Protein AF-A0A1H9LL24-F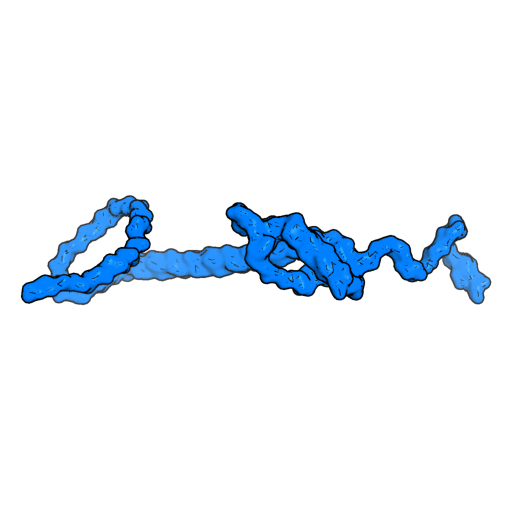1 (afdb_monomer_lite)

pLDDT: mean 78.94, std 18.45, range [37.94, 97.81]

Secondary structure (DSSP, 8-state):
----------------------------SS-----HHHHHHHHHHHHHHHHHHHHHHHHHHHHHHHHHHHHTTTTBS-GGGS---GGGB-TTSSB-HHHHHHHHHHHHHH-GGGBPP-S--S-S----S-----HHHHT--

Structure (mmCIF, N/CA/C/O backbone):
data_AF-A0A1H9LL24-F1
#
_entry.id   AF-A0A1H9LL24-F1
#
loop_
_atom_site.group_PDB
_atom_site.id
_atom_site.type_symbol
_atom_site.label_atom_id
_atom_site.label_alt_id
_atom_site.label_comp_id
_atom_site.label_asym_id
_atom_site.label_entity_id
_atom_site.label_seq_id
_atom_site.pdbx_PDB_ins_code
_atom_site.Cartn_x
_atom_site.Cartn_y
_atom_site.Cartn_z
_atom_site.occupancy
_atom_site.B_iso_or_equiv
_atom_site.auth_seq_id
_atom_site.auth_comp_id
_atom_site.auth_asym_id
_atom_site.auth_atom_id
_atom_site.pdbx_PDB_model_num
ATOM 1 N N . MET A 1 1 ? 7.191 48.227 40.152 1.00 37.94 1 MET A N 1
ATOM 2 C CA . MET A 1 1 ? 6.856 49.007 38.948 1.00 37.94 1 MET A CA 1
ATOM 3 C C . MET A 1 1 ? 7.177 48.110 37.762 1.00 37.94 1 MET A C 1
ATOM 5 O O . MET A 1 1 ? 8.356 47.913 37.524 1.00 37.94 1 MET A O 1
ATOM 9 N N . MET A 1 2 ? 6.120 47.533 37.166 1.00 43.84 2 MET A N 1
ATOM 10 C CA . MET A 1 2 ? 5.989 46.951 35.808 1.00 43.84 2 MET A CA 1
ATOM 11 C C . MET A 1 2 ? 6.900 45.756 35.449 1.00 43.84 2 MET A C 1
ATOM 13 O O . MET A 1 2 ? 8.117 45.883 35.442 1.00 43.84 2 MET A O 1
ATOM 17 N N . ASP A 1 3 ? 6.361 44.529 35.365 1.00 40.50 3 ASP A N 1
ATOM 18 C CA . ASP A 1 3 ? 5.681 43.898 34.198 1.00 40.50 3 ASP A CA 1
ATOM 19 C C . ASP A 1 3 ? 6.660 43.732 33.015 1.00 40.50 3 ASP A C 1
ATOM 21 O O . ASP A 1 3 ? 7.207 44.711 32.523 1.00 40.50 3 ASP A O 1
ATOM 25 N N . THR A 1 4 ? 6.953 42.543 32.475 1.00 49.38 4 THR A N 1
ATOM 26 C CA . THR A 1 4 ? 6.032 41.766 31.626 1.00 49.38 4 THR A CA 1
ATOM 27 C C . THR A 1 4 ? 6.689 40.420 31.267 1.00 49.38 4 THR A C 1
ATOM 29 O O . THR A 1 4 ? 7.817 40.396 30.778 1.00 49.38 4 THR A O 1
ATOM 32 N N . ILE A 1 5 ? 5.985 39.307 31.486 1.00 48.03 5 ILE A N 1
ATOM 33 C CA . ILE A 1 5 ? 6.254 38.011 30.842 1.00 48.03 5 ILE A CA 1
ATOM 34 C C . ILE A 1 5 ? 5.395 37.996 29.574 1.00 48.03 5 ILE A C 1
ATOM 36 O O . ILE A 1 5 ? 4.169 38.020 29.673 1.00 48.03 5 ILE A O 1
ATOM 40 N N . GLU A 1 6 ? 6.020 38.016 28.396 1.00 53.53 6 GLU A N 1
ATOM 41 C CA . GLU A 1 6 ? 5.307 37.917 27.120 1.00 53.53 6 GLU A CA 1
ATOM 42 C C . GLU A 1 6 ? 4.880 36.470 26.849 1.00 53.53 6 GLU A C 1
ATOM 44 O O . GLU A 1 6 ? 5.678 35.539 26.746 1.00 53.53 6 GLU A O 1
ATOM 49 N N . ASN A 1 7 ? 3.563 36.337 26.776 1.00 41.69 7 ASN A N 1
ATOM 50 C CA . ASN A 1 7 ? 2.759 35.173 26.462 1.00 41.69 7 ASN A CA 1
ATOM 51 C C . ASN A 1 7 ? 2.786 34.915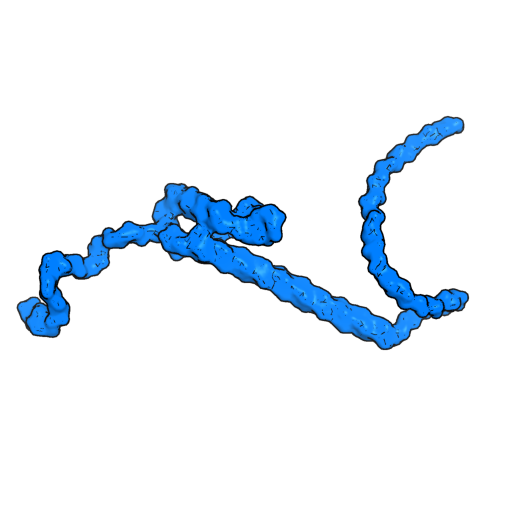 24.945 1.00 41.69 7 ASN A C 1
ATOM 53 O O . ASN A 1 7 ? 2.213 35.696 24.185 1.00 41.69 7 ASN A O 1
ATOM 57 N N . ALA A 1 8 ? 3.422 33.828 24.501 1.00 48.59 8 ALA A N 1
ATOM 58 C CA . ALA A 1 8 ? 3.262 33.323 23.140 1.00 48.59 8 ALA A CA 1
ATOM 59 C C . ALA A 1 8 ? 2.064 32.364 23.103 1.00 48.59 8 ALA A C 1
ATOM 61 O O . ALA A 1 8 ? 2.113 31.245 23.613 1.00 48.59 8 ALA A O 1
ATOM 62 N N . SER A 1 9 ? 0.984 32.868 22.518 1.00 45.09 9 SER A N 1
ATOM 63 C CA . SER A 1 9 ? -0.309 32.240 22.278 1.00 45.09 9 SER A CA 1
ATOM 64 C C . SER A 1 9 ? -0.201 30.834 21.676 1.00 45.09 9 SER A C 1
ATOM 66 O O . SER A 1 9 ? 0.159 30.671 20.513 1.00 45.09 9 SER A O 1
ATOM 68 N N . ASN A 1 10 ? -0.570 29.823 22.462 1.00 45.72 10 ASN A N 1
ATOM 69 C CA . ASN A 1 10 ? -0.939 28.500 21.971 1.00 45.72 10 ASN A CA 1
ATOM 70 C C . ASN A 1 10 ? -2.451 28.512 21.719 1.00 45.72 10 ASN A C 1
ATOM 72 O O . ASN A 1 10 ? -3.230 28.418 22.666 1.00 45.72 10 ASN A O 1
ATOM 76 N N . ASP A 1 11 ? -2.846 28.693 20.463 1.00 49.56 11 ASP A N 1
ATOM 77 C CA . ASP A 1 11 ? -4.239 28.629 20.029 1.00 49.56 11 ASP A CA 1
ATOM 78 C C . ASP A 1 11 ? -4.531 27.257 19.409 1.00 49.56 11 ASP A C 1
ATOM 80 O O . ASP A 1 11 ? -3.977 26.920 18.361 1.00 49.56 11 ASP A O 1
ATOM 84 N N . PRO A 1 12 ? -5.395 26.456 20.047 1.00 44.78 12 PRO A N 1
ATOM 85 C CA . PRO A 1 12 ? -6.221 25.512 19.323 1.00 44.78 12 PRO A CA 1
ATOM 86 C C . PRO A 1 12 ? -7.693 25.761 19.669 1.00 44.78 12 PRO A C 1
ATOM 88 O O . PRO A 1 12 ? -8.311 24.998 20.412 1.00 44.78 12 PRO A O 1
ATOM 91 N N . SER A 1 13 ? -8.260 26.842 19.141 1.00 42.66 13 SER A N 1
ATOM 92 C CA . SER A 1 13 ? -9.698 27.099 19.176 1.00 42.66 13 SER A CA 1
ATOM 93 C C . SER A 1 13 ? -10.325 26.706 17.840 1.00 42.66 13 SER A C 1
ATOM 95 O O . SER A 1 13 ? -10.578 27.552 16.990 1.00 42.66 13 SER A O 1
ATOM 97 N N . ASP A 1 14 ? -10.619 25.418 17.674 1.00 47.41 14 ASP A N 1
ATOM 98 C CA . ASP A 1 14 ? -11.745 25.006 16.832 1.00 47.41 14 ASP A CA 1
ATOM 99 C C . ASP A 1 14 ? -12.582 23.968 17.595 1.00 47.41 14 ASP A C 1
ATOM 101 O O . ASP A 1 14 ? -12.325 22.761 17.516 1.00 47.41 14 ASP A O 1
ATOM 105 N N . PRO A 1 15 ? -13.532 24.403 18.445 1.00 49.91 15 PRO A N 1
ATOM 106 C CA . PRO A 1 15 ? -14.490 23.486 19.019 1.00 49.91 15 PRO A CA 1
ATOM 107 C C . PRO A 1 15 ? -15.548 23.218 17.951 1.00 49.91 15 PRO A C 1
ATOM 109 O O . PRO A 1 15 ? -16.447 24.029 17.735 1.00 49.91 15 PRO A O 1
ATOM 112 N N . ALA A 1 16 ? -15.444 22.057 17.304 1.00 46.59 16 ALA A N 1
ATOM 113 C CA . ALA A 1 16 ? -16.517 21.501 16.495 1.00 46.59 16 ALA A CA 1
ATOM 114 C C . ALA A 1 16 ? -17.858 21.646 17.240 1.00 46.59 16 ALA A C 1
ATOM 116 O O . ALA A 1 16 ? -18.018 21.139 18.355 1.00 46.59 16 ALA A O 1
ATOM 117 N N . GLU A 1 17 ? -18.801 22.367 16.627 1.00 46.59 17 GLU A N 1
ATOM 118 C CA . GLU A 1 17 ? -20.162 22.546 17.123 1.00 46.59 17 GLU A CA 1
ATOM 119 C C . GLU A 1 17 ? -20.815 21.177 17.355 1.00 46.59 17 GLU A C 1
ATOM 121 O O . GLU A 1 17 ? -21.191 20.465 16.423 1.00 46.59 17 GLU A O 1
ATOM 126 N N . ASN A 1 18 ? -20.956 20.800 18.623 1.00 56.75 18 ASN A N 1
ATOM 127 C CA . ASN A 1 18 ? -21.792 19.684 19.039 1.00 56.75 18 ASN A CA 1
ATOM 128 C C . ASN A 1 18 ? -23.204 20.237 19.289 1.00 56.75 18 ASN A C 1
ATOM 130 O O . ASN A 1 18 ? -23.331 21.196 20.060 1.00 56.75 18 ASN A O 1
ATOM 134 N N . PRO A 1 19 ? -24.278 19.685 18.692 1.00 52.28 19 PRO A N 1
ATOM 135 C CA . PRO A 1 19 ? -25.624 20.112 19.034 1.00 52.28 19 PRO A CA 1
ATOM 136 C C . PRO A 1 19 ? -25.884 19.764 20.503 1.00 52.28 19 PRO A C 1
ATOM 138 O O . PRO A 1 19 ? -25.871 18.602 20.904 1.00 52.28 19 PRO A O 1
ATOM 141 N N . SER A 1 20 ? -26.066 20.814 21.301 1.00 45.84 20 SER A N 1
ATOM 142 C CA . SER A 1 20 ? -26.359 20.781 22.731 1.00 45.84 20 SER A CA 1
ATOM 143 C C . SER A 1 20 ? -27.599 19.928 23.025 1.00 45.84 20 SER A C 1
ATOM 145 O O . SER A 1 20 ? -28.735 20.383 22.887 1.00 45.84 20 SER A O 1
ATOM 147 N N . GLU A 1 21 ? -27.387 18.683 23.453 1.00 53.31 21 GLU A N 1
ATOM 148 C CA . GLU A 1 21 ? -28.354 17.959 24.273 1.00 53.31 21 GLU A CA 1
ATOM 149 C C . GLU A 1 21 ? -28.163 18.419 25.722 1.00 53.31 21 GLU A C 1
ATOM 151 O O . GLU A 1 21 ? -27.174 18.111 26.385 1.00 53.31 21 GLU A O 1
ATOM 156 N N . ASN A 1 22 ? -29.116 19.222 26.188 1.00 49.56 22 ASN A N 1
ATOM 157 C CA . ASN A 1 22 ? -29.194 19.741 27.545 1.00 49.56 22 ASN A CA 1
ATOM 158 C C . ASN A 1 22 ? -29.390 18.600 28.563 1.00 49.56 22 ASN A C 1
ATOM 160 O O . ASN A 1 22 ? -30.516 18.154 28.791 1.00 49.56 22 ASN A O 1
ATOM 164 N N . TYR A 1 23 ? -28.306 18.156 29.198 1.00 51.72 23 TYR A N 1
ATOM 165 C CA . TYR A 1 23 ? -28.354 17.361 30.424 1.00 51.72 23 TYR A CA 1
ATOM 166 C C . TYR A 1 23 ? -28.201 18.323 31.605 1.00 51.72 23 TYR A C 1
ATOM 168 O O . TYR A 1 23 ? -27.096 18.748 31.928 1.00 51.72 23 TYR A O 1
ATOM 176 N N . GLY A 1 24 ? -29.320 18.714 32.217 1.00 52.53 24 GLY A N 1
ATOM 177 C CA . GLY A 1 24 ? -29.304 19.526 33.431 1.00 52.53 24 GLY A CA 1
ATOM 178 C C . GLY A 1 24 ? -28.603 18.779 34.565 1.00 52.53 24 GLY A C 1
ATOM 179 O O . GLY A 1 24 ? -29.039 17.692 34.943 1.00 52.53 24 GLY A O 1
ATOM 180 N N . ILE A 1 25 ? -27.527 19.359 35.095 1.00 52.06 25 ILE A N 1
ATOM 181 C CA . ILE A 1 25 ? -26.830 18.878 36.289 1.00 52.06 25 ILE A CA 1
ATOM 182 C C . ILE A 1 25 ? -26.902 20.013 37.315 1.00 52.06 25 ILE A C 1
ATOM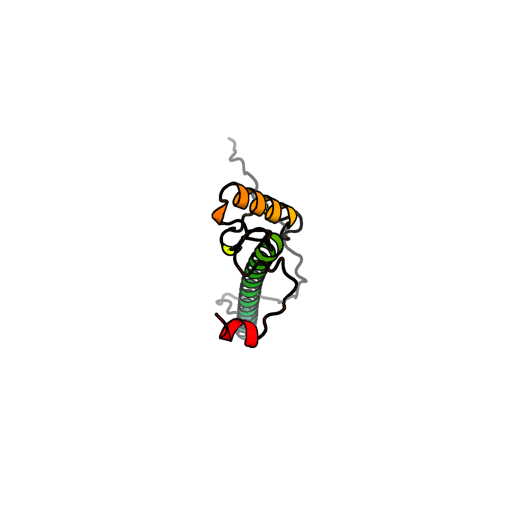 184 O O . ILE A 1 25 ? -26.207 21.020 37.188 1.00 52.06 25 ILE A O 1
ATOM 188 N N . GLU A 1 26 ? -27.809 19.884 38.285 1.00 50.81 26 GLU A N 1
ATOM 189 C CA . GLU A 1 26 ? -27.744 20.646 39.534 1.00 50.81 26 GLU A CA 1
ATOM 190 C C . GLU A 1 26 ? -26.654 20.016 40.408 1.00 50.81 26 GLU A C 1
ATOM 192 O O . GLU A 1 26 ? -26.640 18.805 40.629 1.00 50.81 26 GLU A O 1
ATOM 197 N N . SER A 1 27 ? -25.714 20.849 40.846 1.00 54.56 27 SER A N 1
ATOM 198 C CA . SER A 1 27 ? -24.548 20.476 41.640 1.00 54.56 27 SER A CA 1
ATOM 199 C C . SER A 1 27 ? -24.934 20.207 43.097 1.00 54.56 27 SER A C 1
ATOM 201 O O . SER A 1 27 ? -25.323 21.141 43.801 1.00 54.56 27 SER A O 1
ATOM 203 N N . ASP A 1 28 ? -24.755 18.966 43.547 1.00 47.41 28 ASP A N 1
ATOM 204 C CA . ASP A 1 28 ? -24.792 18.560 44.955 1.00 47.41 28 ASP A CA 1
ATOM 205 C C . ASP A 1 28 ? -23.479 17.825 45.284 1.00 47.41 28 ASP A C 1
ATOM 207 O O . ASP A 1 28 ? -23.052 16.948 44.533 1.00 47.41 28 ASP A O 1
ATOM 211 N N . ASP A 1 29 ? -22.844 18.200 46.400 1.00 55.34 29 ASP A N 1
ATOM 212 C CA . ASP A 1 29 ? -21.523 17.776 46.915 1.00 55.34 29 ASP A CA 1
ATOM 213 C C . ASP A 1 29 ? -21.443 16.272 47.311 1.00 55.34 29 ASP A C 1
ATOM 215 O O . ASP A 1 29 ? -21.086 15.884 48.427 1.00 55.34 29 ASP A O 1
ATOM 219 N N . ALA A 1 30 ? -21.759 15.384 46.371 1.00 57.16 30 ALA A N 1
ATOM 220 C CA . ALA A 1 30 ? -21.487 13.950 46.391 1.00 57.16 30 ALA A CA 1
ATOM 221 C C . ALA A 1 30 ? -20.612 13.610 45.171 1.00 57.16 30 ALA A C 1
ATOM 223 O O . ALA A 1 30 ? -20.694 14.308 44.164 1.00 57.16 30 ALA A O 1
ATOM 224 N N . PRO A 1 31 ? -19.762 12.562 45.201 1.00 60.28 31 PRO A N 1
ATOM 225 C CA . PRO A 1 31 ? -18.994 12.186 44.017 1.00 60.28 31 PRO A CA 1
ATOM 226 C C . PRO A 1 31 ? -19.960 11.909 42.859 1.00 60.28 31 PRO A C 1
ATOM 228 O O . PRO A 1 31 ? -20.670 10.898 42.883 1.00 60.28 31 PRO A O 1
ATOM 231 N N . GLU A 1 32 ? -19.995 12.816 41.876 1.00 66.31 32 GLU A N 1
ATOM 232 C CA . GLU A 1 32 ? -20.859 12.737 40.699 1.00 66.31 32 GLU A CA 1
ATOM 233 C C . GLU A 1 32 ? -20.556 11.435 39.955 1.00 66.31 32 GLU A C 1
ATOM 235 O O . GLU A 1 32 ? -19.593 11.296 39.198 1.00 66.31 32 GLU A O 1
ATOM 240 N N . THR A 1 33 ? -21.349 10.410 40.253 1.00 83.69 33 THR A N 1
ATOM 241 C CA . THR A 1 33 ? -21.175 9.085 39.679 1.00 83.69 33 THR A CA 1
ATOM 242 C C . THR A 1 33 ? -22.036 9.020 38.435 1.00 83.69 33 THR A C 1
ATOM 244 O O . THR A 1 33 ? -23.264 9.026 38.517 1.00 83.69 33 THR A O 1
ATOM 247 N N . PHE A 1 34 ? -21.387 8.951 37.273 1.00 87.56 34 PHE A N 1
ATOM 248 C CA . PHE A 1 34 ? -22.082 8.841 35.996 1.00 87.56 34 PHE A CA 1
ATOM 249 C C . PHE A 1 34 ? -23.055 7.650 35.983 1.00 87.56 34 PHE A C 1
ATOM 251 O O . PHE A 1 34 ? -22.711 6.564 36.471 1.00 87.56 34 PHE A O 1
ATOM 258 N N . PRO A 1 35 ? -24.252 7.801 35.384 1.00 92.19 35 PRO A N 1
ATOM 259 C CA . PRO A 1 35 ? -25.205 6.709 35.295 1.00 92.19 35 PRO A CA 1
ATOM 260 C C . PRO A 1 35 ? -24.605 5.548 34.497 1.00 92.19 35 PRO A C 1
ATOM 262 O O . PRO A 1 35 ? -23.918 5.733 33.489 1.00 92.19 35 PRO A O 1
ATOM 265 N N . ARG A 1 36 ? -24.884 4.318 34.940 1.00 91.50 36 ARG A N 1
ATOM 266 C CA . ARG A 1 36 ? -24.319 3.096 34.347 1.00 91.50 36 ARG A CA 1
ATOM 267 C C . ARG A 1 36 ? -24.560 3.002 32.837 1.00 91.50 36 ARG A C 1
ATOM 269 O O . ARG A 1 36 ? -23.646 2.626 32.108 1.00 91.50 36 ARG A O 1
ATOM 276 N N . SER A 1 37 ? -25.753 3.380 32.384 1.00 91.50 37 SER A N 1
ATOM 277 C CA . SER A 1 37 ? -26.131 3.398 30.966 1.00 91.50 37 SER A CA 1
ATOM 278 C C . SER A 1 37 ? -25.255 4.337 30.132 1.00 91.50 37 SER A C 1
ATOM 280 O O . SER A 1 37 ? -24.871 3.978 29.022 1.00 91.50 37 SER A O 1
ATOM 282 N N . TYR A 1 38 ? -24.883 5.503 30.670 1.00 93.75 38 TYR A N 1
ATOM 283 C CA . TYR A 1 38 ? -24.001 6.456 29.993 1.00 93.75 38 TYR A CA 1
ATOM 284 C C . TYR A 1 38 ? -22.585 5.897 29.836 1.00 93.75 38 TYR A C 1
ATOM 286 O O . TYR A 1 38 ? -22.019 5.918 28.746 1.00 93.75 38 TYR A O 1
ATOM 294 N N . VAL A 1 39 ? -22.028 5.312 30.899 1.00 95.31 39 VAL A N 1
ATOM 295 C CA . VAL A 1 39 ? -20.690 4.706 30.838 1.00 95.31 39 VAL A CA 1
ATOM 296 C C . VAL A 1 39 ? -20.673 3.483 29.914 1.00 95.31 39 VAL A C 1
ATOM 298 O O . VAL A 1 39 ? -19.697 3.259 29.200 1.00 95.31 39 VAL A O 1
ATOM 301 N N . GLU A 1 40 ? -21.735 2.676 29.908 1.00 95.00 40 GLU A N 1
ATOM 302 C CA . GLU A 1 40 ? -21.875 1.554 28.973 1.00 95.00 40 GLU A CA 1
ATOM 303 C C . GLU A 1 40 ? -21.924 2.035 27.518 1.00 95.00 40 GLU A C 1
ATOM 305 O O . GLU A 1 40 ? -21.156 1.514 26.707 1.00 95.00 40 GLU A O 1
ATOM 310 N N . LYS A 1 41 ? -22.712 3.078 27.217 1.00 96.19 41 LYS A N 1
ATOM 311 C CA . LYS A 1 41 ? -22.743 3.731 25.898 1.00 96.19 41 LYS A CA 1
ATOM 312 C C . LYS A 1 41 ? -21.354 4.230 25.482 1.00 96.19 41 LYS A C 1
ATOM 314 O O . LYS A 1 41 ? -20.877 3.913 24.394 1.00 96.19 41 LYS A O 1
ATOM 319 N N . LEU A 1 42 ? -20.649 4.918 26.378 1.00 96.56 42 LEU A N 1
ATOM 320 C CA . LEU A 1 42 ? -19.302 5.417 26.100 1.00 96.56 42 LEU A CA 1
ATOM 321 C C . LEU A 1 42 ? -18.305 4.277 25.835 1.00 96.56 42 LEU A C 1
ATOM 323 O O . LEU A 1 42 ? -17.432 4.386 24.976 1.00 96.56 42 LEU A O 1
ATOM 327 N N . ARG A 1 43 ? -18.430 3.147 26.542 1.00 96.06 43 ARG A N 1
ATOM 328 C CA . ARG A 1 43 ? -17.587 1.965 26.301 1.00 96.06 43 ARG A CA 1
ATOM 329 C C . ARG A 1 43 ? -17.874 1.322 24.951 1.00 96.06 43 ARG A C 1
ATOM 331 O O . ARG A 1 43 ? -16.924 0.890 24.295 1.00 96.06 43 ARG A O 1
ATOM 338 N N . THR A 1 44 ? -19.141 1.231 24.548 1.00 97.25 44 THR A N 1
ATOM 339 C CA . THR A 1 44 ? -19.506 0.699 23.229 1.00 97.25 44 THR A CA 1
ATOM 340 C C . THR A 1 44 ? -18.979 1.596 22.119 1.00 97.25 44 THR A C 1
ATOM 342 O O . THR A 1 44 ? -18.285 1.099 21.235 1.00 97.25 44 THR A O 1
ATOM 345 N N . GLU A 1 45 ? -19.161 2.911 22.236 1.00 96.62 45 GLU A N 1
ATOM 346 C CA . GLU A 1 45 ? -18.654 3.880 21.261 1.00 96.62 45 GLU A CA 1
ATOM 347 C C . GLU A 1 45 ? -17.124 3.849 21.186 1.00 96.62 45 GLU A C 1
ATOM 349 O O . GLU A 1 45 ? -16.553 3.703 20.108 1.00 96.62 45 GLU A O 1
ATOM 354 N N . ALA A 1 46 ? -16.427 3.877 22.327 1.00 96.88 46 ALA A N 1
ATOM 355 C CA . ALA A 1 46 ? -14.968 3.797 22.352 1.00 96.88 46 ALA A CA 1
ATOM 356 C C . ALA A 1 46 ? -14.443 2.489 21.734 1.00 96.88 46 ALA A C 1
ATOM 358 O O . ALA A 1 46 ? -13.403 2.484 21.072 1.00 96.88 46 ALA A O 1
ATOM 359 N N . LYS A 1 47 ? -15.145 1.366 21.934 1.00 97.81 47 LYS A N 1
ATOM 360 C CA . LYS A 1 47 ? -14.797 0.088 21.301 1.00 97.81 47 LYS A CA 1
ATOM 361 C C . LYS A 1 47 ? -14.963 0.166 19.784 1.00 97.81 47 LYS A C 1
ATOM 363 O O . LYS A 1 47 ? -14.059 -0.249 19.062 1.00 97.81 47 LYS A O 1
ATOM 368 N N . GLU A 1 48 ? -16.083 0.695 19.307 1.00 97.38 48 GLU A N 1
ATOM 369 C CA . GLU A 1 48 ? -16.366 0.838 17.878 1.00 97.38 48 GLU A CA 1
ATOM 370 C C . GLU A 1 48 ? -15.362 1.758 17.185 1.00 97.38 48 GLU A C 1
ATOM 372 O O . GLU A 1 48 ? -14.827 1.393 16.138 1.00 97.38 48 GLU A O 1
ATOM 377 N N . GLN A 1 49 ? -15.022 2.892 17.801 1.00 97.00 49 GLN A N 1
ATOM 378 C CA . GLN A 1 49 ? -14.034 3.818 17.248 1.00 97.00 49 GLN A CA 1
ATOM 379 C C . GLN A 1 49 ? -12.645 3.182 17.151 1.00 97.00 49 GLN A C 1
ATOM 381 O O . GLN A 1 49 ? -11.982 3.321 16.125 1.00 97.00 49 GLN A O 1
ATOM 386 N N . ARG A 1 50 ? -12.219 2.401 18.155 1.00 96.44 50 ARG A N 1
ATOM 387 C CA . ARG A 1 50 ? -10.946 1.659 18.086 1.00 96.44 50 ARG A CA 1
ATOM 388 C C . ARG A 1 50 ? -10.936 0.632 16.956 1.00 96.44 50 ARG A C 1
ATOM 390 O O . ARG A 1 50 ? -9.939 0.513 16.250 1.00 96.44 50 ARG A O 1
ATOM 397 N N . VAL A 1 51 ? -12.037 -0.097 16.766 1.00 97.31 51 VAL A N 1
ATOM 398 C CA . VAL A 1 51 ? -12.166 -1.066 15.665 1.00 97.31 51 VAL A CA 1
ATOM 399 C C . VAL A 1 51 ? -12.144 -0.352 14.313 1.00 97.31 51 VAL A C 1
ATOM 401 O O . VAL A 1 51 ? -11.473 -0.813 13.391 1.00 97.31 51 VAL A O 1
ATOM 404 N N . LYS A 1 52 ? -12.838 0.784 14.190 1.00 96.69 52 LYS A N 1
ATOM 405 C CA . LYS A 1 52 ? -12.866 1.587 12.964 1.00 96.69 52 LYS A CA 1
ATOM 406 C C . LYS A 1 52 ? -11.485 2.145 12.622 1.00 96.69 52 LYS A C 1
ATOM 408 O O . LYS A 1 52 ? -11.070 2.006 11.476 1.00 96.69 52 LYS A O 1
ATOM 413 N N . ALA A 1 53 ? -10.774 2.703 13.601 1.00 96.75 53 ALA A N 1
ATOM 414 C CA . ALA A 1 53 ? -9.411 3.199 13.430 1.00 96.75 53 ALA A CA 1
ATOM 415 C C . ALA A 1 53 ? -8.461 2.074 12.989 1.00 96.75 53 ALA A C 1
ATOM 417 O O . ALA A 1 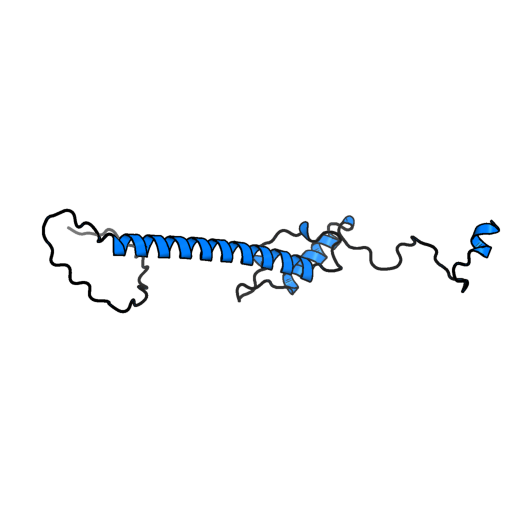53 ? -7.854 2.167 11.929 1.00 96.75 53 ALA A O 1
ATOM 418 N N . SER A 1 54 ? -8.455 0.942 13.704 1.00 96.12 54 SER A N 1
ATOM 419 C CA . SER A 1 54 ? -7.625 -0.215 13.339 1.00 96.12 54 SER A CA 1
ATOM 420 C C . SER A 1 54 ? -7.930 -0.746 11.932 1.00 96.12 54 SER A C 1
ATOM 422 O O . SER A 1 54 ? -7.020 -1.142 11.203 1.00 96.12 54 SER A O 1
ATOM 424 N N . ARG A 1 55 ? -9.205 -0.740 11.519 1.00 96.69 55 ARG A N 1
ATOM 425 C CA . ARG A 1 55 ? -9.598 -1.127 10.160 1.00 96.69 55 ARG A CA 1
ATOM 426 C C . ARG A 1 55 ? -9.116 -0.121 9.116 1.00 96.69 55 ARG A C 1
ATOM 428 O O . ARG A 1 55 ? -8.718 -0.548 8.036 1.00 96.69 55 ARG A O 1
ATOM 435 N N . ALA A 1 56 ? -9.168 1.176 9.408 1.00 95.25 56 ALA A N 1
ATOM 436 C CA . ALA A 1 56 ? -8.668 2.212 8.510 1.00 95.25 56 ALA A CA 1
ATOM 437 C C . ALA A 1 56 ? -7.152 2.072 8.298 1.00 95.25 56 ALA A C 1
ATOM 439 O O . ALA A 1 56 ? -6.716 2.027 7.151 1.00 95.25 56 ALA A O 1
ATOM 440 N N . ASP A 1 57 ? -6.382 1.872 9.370 1.00 94.50 57 ASP A N 1
ATOM 441 C CA . ASP A 1 57 ? -4.926 1.666 9.304 1.00 94.50 57 ASP A CA 1
ATOM 442 C C . ASP A 1 57 ? -4.558 0.418 8.489 1.00 94.50 57 ASP A C 1
ATOM 444 O O . ASP A 1 57 ? -3.635 0.425 7.664 1.00 94.50 57 ASP A O 1
ATOM 448 N N . TYR A 1 58 ? -5.319 -0.665 8.681 1.00 96.50 58 TYR A N 1
ATOM 449 C CA . TYR A 1 58 ? -5.159 -1.891 7.906 1.00 96.50 58 TYR A CA 1
ATOM 450 C C . TYR A 1 58 ? -5.423 -1.649 6.415 1.00 96.50 58 TYR A C 1
ATOM 452 O O . TYR A 1 58 ? -4.596 -2.001 5.575 1.00 96.50 58 TYR A O 1
ATOM 460 N N . LEU A 1 59 ? -6.549 -1.013 6.079 1.00 96.06 59 LEU A N 1
ATOM 461 C CA . LEU A 1 59 ? -6.910 -0.721 4.693 1.00 96.06 59 LEU A CA 1
ATOM 462 C C . LEU A 1 59 ? -5.906 0.220 4.024 1.00 96.06 59 LEU A C 1
ATOM 464 O O . LEU A 1 59 ? -5.523 -0.040 2.889 1.00 96.06 59 LEU A O 1
ATOM 468 N N . ALA A 1 60 ? -5.435 1.256 4.720 1.00 92.88 60 ALA A N 1
ATOM 469 C CA . ALA A 1 60 ? -4.397 2.149 4.213 1.00 92.88 60 ALA A CA 1
ATOM 470 C C . ALA A 1 60 ? -3.119 1.370 3.867 1.00 92.88 60 ALA A C 1
ATOM 472 O O . ALA A 1 60 ? -2.563 1.521 2.780 1.00 92.88 60 ALA A O 1
ATOM 473 N N . THR A 1 61 ? -2.694 0.463 4.751 1.00 93.44 61 THR A N 1
ATOM 474 C CA . THR A 1 61 ? -1.526 -0.399 4.517 1.00 93.44 61 THR A CA 1
ATOM 475 C C . THR A 1 61 ? -1.713 -1.310 3.300 1.00 93.44 61 THR A C 1
ATOM 477 O O . THR A 1 61 ? -0.800 -1.453 2.482 1.00 93.44 61 THR A O 1
ATOM 480 N N . GLU A 1 62 ? -2.892 -1.916 3.150 1.00 94.94 62 GLU A N 1
ATOM 481 C CA . GLU A 1 62 ? -3.198 -2.767 1.997 1.00 94.94 62 GLU A CA 1
ATOM 482 C C . GLU A 1 62 ? -3.247 -1.970 0.690 1.00 94.94 62 GLU A C 1
ATOM 484 O O . GLU A 1 62 ? -2.669 -2.402 -0.305 1.00 94.94 62 GLU A O 1
ATOM 489 N N . VAL A 1 63 ? -3.863 -0.784 0.692 1.00 94.56 63 VAL A N 1
ATOM 490 C CA . VAL A 1 63 ? -3.909 0.108 -0.476 1.00 94.56 63 VAL A CA 1
ATOM 491 C C . VAL A 1 63 ? -2.500 0.498 -0.911 1.00 94.56 63 VAL A C 1
ATOM 493 O O . VAL A 1 63 ? -2.176 0.357 -2.087 1.00 94.56 63 VAL A O 1
ATOM 496 N N . ARG A 1 64 ? -1.628 0.889 0.026 1.00 93.94 64 ARG A N 1
ATOM 497 C CA . ARG A 1 64 ? -0.216 1.198 -0.262 1.00 93.94 64 ARG A CA 1
ATOM 498 C C . ARG A 1 64 ? 0.503 0.015 -0.910 1.00 93.94 64 ARG A C 1
ATOM 500 O O . ARG A 1 64 ? 1.166 0.166 -1.934 1.00 93.94 64 ARG A O 1
ATOM 507 N N . ARG A 1 65 ? 0.326 -1.193 -0.363 1.00 93.88 65 ARG A N 1
ATOM 508 C CA . ARG A 1 65 ? 0.920 -2.418 -0.922 1.00 93.88 65 ARG A CA 1
ATOM 509 C C . ARG A 1 65 ? 0.407 -2.719 -2.333 1.00 93.88 65 ARG A C 1
ATOM 511 O O . ARG A 1 65 ? 1.182 -3.153 -3.187 1.00 93.88 65 ARG A O 1
ATOM 518 N N . LEU A 1 66 ? -0.889 -2.531 -2.572 1.00 94.44 66 LEU A N 1
ATOM 519 C CA . LEU A 1 66 ? -1.501 -2.730 -3.885 1.00 94.44 66 LEU A CA 1
ATOM 520 C C . LEU A 1 66 ? -1.012 -1.688 -4.893 1.00 94.44 66 LEU A C 1
ATOM 522 O O . LEU A 1 66 ? -0.647 -2.067 -6.001 1.00 94.44 66 LEU A O 1
ATOM 526 N N . ALA A 1 67 ? -0.920 -0.417 -4.500 1.00 94.06 67 ALA A N 1
ATOM 527 C CA . ALA A 1 67 ? -0.406 0.652 -5.350 1.00 94.06 67 ALA A CA 1
ATOM 528 C C . ALA A 1 67 ? 1.030 0.369 -5.808 1.00 94.06 67 ALA A C 1
ATOM 530 O O . ALA A 1 67 ? 1.308 0.425 -7.005 1.00 94.06 67 ALA A O 1
ATOM 531 N N . ILE A 1 68 ? 1.910 -0.048 -4.887 1.00 94.25 68 ILE A N 1
ATOM 532 C CA . ILE A 1 68 ? 3.276 -0.481 -5.222 1.00 94.25 68 ILE A CA 1
ATOM 533 C C . ILE A 1 68 ? 3.241 -1.643 -6.221 1.00 94.25 68 ILE A C 1
ATOM 535 O O . ILE A 1 68 ? 3.939 -1.616 -7.234 1.00 94.25 68 ILE A O 1
ATOM 539 N N . ARG A 1 69 ? 2.421 -2.671 -5.972 1.00 93.31 69 ARG A N 1
ATOM 540 C CA . ARG A 1 69 ? 2.322 -3.848 -6.849 1.00 93.31 69 ARG A CA 1
ATOM 541 C C . ARG A 1 69 ? 1.857 -3.489 -8.261 1.00 93.31 69 ARG A C 1
ATOM 543 O O . ARG A 1 69 ? 2.406 -4.028 -9.220 1.00 93.31 69 ARG A O 1
ATOM 550 N N . GLU A 1 70 ? 0.854 -2.626 -8.388 1.00 93.50 70 GLU A N 1
ATOM 551 C CA . GLU A 1 70 ? 0.330 -2.209 -9.690 1.00 93.50 70 GLU A CA 1
ATOM 552 C C . GLU A 1 70 ? 1.318 -1.294 -10.424 1.00 93.50 70 GLU A C 1
ATOM 554 O O . GLU A 1 70 ? 1.611 -1.540 -11.592 1.00 93.50 70 GLU A O 1
ATOM 559 N N . ALA A 1 71 ? 1.913 -0.307 -9.745 1.00 91.19 71 ALA A N 1
ATOM 560 C CA . ALA A 1 71 ? 2.875 0.617 -10.357 1.00 91.19 71 ALA A CA 1
ATOM 561 C C . ALA A 1 71 ? 4.165 -0.084 -10.830 1.00 91.19 71 ALA A C 1
ATOM 563 O O . ALA A 1 71 ? 4.715 0.235 -11.882 1.00 91.19 71 ALA A O 1
ATOM 564 N N . THR A 1 72 ? 4.637 -1.084 -10.082 1.00 90.94 72 THR A N 1
ATOM 565 C CA . THR A 1 72 ? 5.860 -1.846 -10.406 1.00 90.94 72 THR A CA 1
ATOM 566 C C . THR A 1 72 ? 5.619 -2.995 -11.390 1.00 90.94 72 THR A C 1
ATOM 568 O O . THR A 1 72 ? 6.563 -3.699 -11.781 1.00 90.94 72 THR A O 1
ATOM 571 N N . ARG A 1 73 ? 4.366 -3.226 -11.802 1.00 90.12 73 ARG A N 1
ATOM 572 C CA . ARG A 1 73 ? 3.973 -4.391 -12.594 1.00 90.12 73 ARG A CA 1
ATOM 573 C C . ARG A 1 73 ? 4.741 -4.452 -13.910 1.00 90.12 73 ARG A C 1
ATOM 575 O O . ARG A 1 73 ? 4.585 -3.631 -14.804 1.00 90.12 73 ARG A O 1
ATOM 582 N N . GLY A 1 74 ? 5.547 -5.502 -14.054 1.00 86.31 74 GLY A N 1
ATOM 583 C CA . GLY A 1 74 ? 6.335 -5.733 -15.265 1.00 86.31 74 GLY A CA 1
ATOM 584 C C . GLY A 1 74 ? 7.625 -4.918 -15.344 1.00 86.31 74 GLY A C 1
ATOM 585 O O . GLY A 1 74 ? 8.329 -5.061 -16.341 1.00 86.31 74 GLY A O 1
ATOM 586 N N . LEU A 1 75 ? 7.944 -4.106 -14.332 1.00 88.81 75 LEU A N 1
ATOM 587 C CA . LEU A 1 75 ? 9.229 -3.424 -14.160 1.00 88.81 75 LEU A CA 1
ATOM 588 C C . LEU A 1 75 ? 10.129 -4.224 -13.220 1.00 88.81 75 LEU A C 1
ATOM 590 O O . LEU A 1 75 ? 11.226 -4.613 -13.610 1.00 88.81 75 LEU A O 1
ATOM 594 N N . LEU A 1 76 ? 9.635 -4.523 -12.017 1.00 91.00 76 LEU A N 1
ATOM 595 C CA . LEU A 1 76 ? 10.388 -5.238 -10.987 1.00 91.00 76 LEU A CA 1
ATOM 596 C C . LEU A 1 76 ? 9.982 -6.712 -10.914 1.00 91.00 76 LEU A C 1
ATOM 598 O O . LEU A 1 76 ? 8.825 -7.078 -11.140 1.00 91.00 76 LEU A O 1
ATOM 602 N N . ALA A 1 77 ? 10.954 -7.577 -10.621 1.00 89.81 77 ALA A N 1
ATOM 603 C CA . ALA A 1 77 ? 10.737 -9.006 -10.410 1.00 89.81 77 ALA A CA 1
ATOM 604 C C . ALA A 1 77 ? 10.044 -9.262 -9.072 1.00 89.81 77 ALA A C 1
ATOM 606 O O . ALA A 1 77 ? 9.138 -10.095 -9.007 1.00 89.81 77 ALA A O 1
ATOM 607 N N . ASP A 1 78 ? 10.431 -8.491 -8.057 1.00 90.31 78 ASP A N 1
ATOM 608 C CA . ASP A 1 78 ? 9.826 -8.485 -6.735 1.00 90.31 78 ASP A CA 1
ATOM 609 C C . ASP A 1 78 ? 9.389 -7.056 -6.357 1.00 90.31 78 ASP A C 1
ATOM 611 O O . ASP A 1 78 ? 10.241 -6.187 -6.150 1.00 90.31 78 ASP A O 1
ATOM 615 N N . PRO A 1 79 ? 8.073 -6.791 -6.263 1.00 89.62 79 PRO A N 1
ATOM 616 C CA . PRO A 1 79 ? 7.550 -5.484 -5.884 1.00 89.62 79 PRO A CA 1
ATOM 617 C C . PRO A 1 79 ? 7.737 -5.172 -4.391 1.00 89.62 79 PRO A C 1
ATOM 619 O O . PRO A 1 79 ? 7.644 -4.013 -4.005 1.00 89.62 79 PRO A O 1
ATOM 622 N N . SER A 1 80 ? 7.998 -6.175 -3.541 1.00 89.00 80 SER A N 1
ATOM 623 C CA . SER A 1 80 ? 8.135 -5.988 -2.086 1.00 89.00 80 SER A CA 1
ATOM 624 C C . SER A 1 80 ? 9.432 -5.286 -1.671 1.00 89.00 80 SER A C 1
ATOM 626 O O . SER A 1 80 ? 9.564 -4.855 -0.527 1.00 89.00 80 SER A O 1
ATOM 628 N N . VAL A 1 81 ? 10.373 -5.138 -2.606 1.00 90.81 81 VAL A N 1
ATOM 629 C CA . VAL A 1 81 ? 11.657 -4.462 -2.385 1.00 90.81 81 VAL A CA 1
ATOM 630 C C . VAL A 1 81 ? 11.511 -2.937 -2.362 1.00 90.81 81 VAL A C 1
ATOM 632 O O . VAL A 1 81 ? 12.354 -2.260 -1.775 1.00 90.81 81 VAL A O 1
ATOM 635 N N . LEU A 1 82 ? 10.448 -2.385 -2.959 1.00 91.06 82 LEU A N 1
ATOM 636 C CA . LEU A 1 82 ? 10.141 -0.961 -2.862 1.00 91.06 82 LEU A CA 1
ATOM 637 C C . LEU A 1 82 ? 9.392 -0.694 -1.548 1.00 91.06 82 LEU A C 1
ATOM 639 O O . LEU A 1 82 ? 8.242 -1.097 -1.384 1.00 91.06 82 LEU A O 1
ATOM 643 N N . SER A 1 83 ? 10.053 -0.032 -0.599 1.00 91.31 83 SER A N 1
ATOM 644 C CA . SER A 1 83 ? 9.431 0.429 0.646 1.00 91.31 83 SER A CA 1
ATOM 645 C C . SER A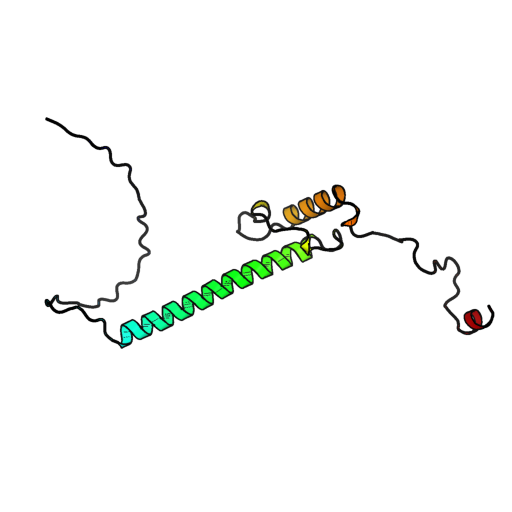 1 83 ? 8.601 1.685 0.404 1.00 91.31 83 SER A C 1
ATOM 647 O O . SER A 1 83 ? 9.030 2.549 -0.351 1.00 91.31 83 SER A O 1
ATOM 649 N N . TRP A 1 84 ? 7.462 1.818 1.085 1.00 91.25 84 TRP A N 1
ATOM 650 C CA . TRP A 1 84 ? 6.656 3.041 1.044 1.00 91.25 84 TRP A CA 1
ATOM 651 C C . TRP A 1 84 ? 7.421 4.240 1.632 1.00 91.25 84 TRP A C 1
ATOM 653 O O . TRP A 1 84 ? 8.033 4.104 2.693 1.00 91.25 84 TRP A O 1
ATOM 663 N N . SER A 1 85 ? 7.351 5.394 0.967 1.00 91.19 85 SER A N 1
ATOM 664 C CA . SER A 1 85 ? 7.822 6.698 1.444 1.00 91.19 85 SER A CA 1
ATOM 665 C C . SER A 1 85 ? 6.717 7.745 1.283 1.00 91.19 85 SER A C 1
A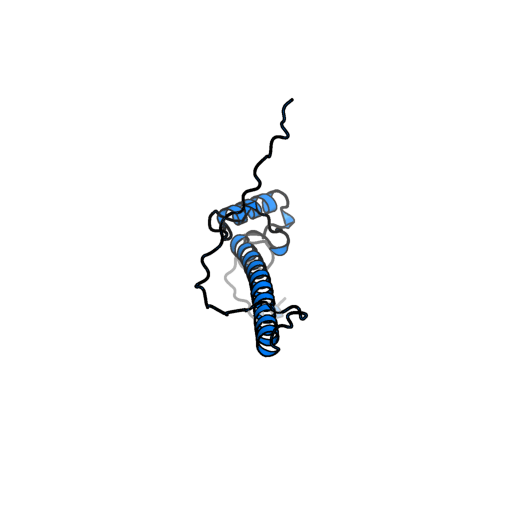TOM 667 O O . SER A 1 85 ? 5.810 7.574 0.468 1.00 91.19 85 SER A O 1
ATOM 669 N N . ASP A 1 86 ? 6.804 8.832 2.050 1.00 89.31 86 ASP A N 1
ATOM 670 C CA . ASP A 1 86 ? 5.827 9.934 2.013 1.00 89.31 86 ASP A CA 1
ATOM 671 C C . ASP A 1 86 ? 5.827 10.671 0.659 1.00 89.31 86 ASP A C 1
ATOM 673 O O . ASP A 1 86 ? 4.849 11.306 0.290 1.00 89.31 86 ASP A O 1
ATOM 677 N N . GLU A 1 87 ? 6.896 10.526 -0.130 1.00 89.00 87 GLU A N 1
ATOM 678 C CA . GLU A 1 87 ? 7.011 11.064 -1.495 1.00 89.00 87 GLU A CA 1
ATOM 679 C C . GLU A 1 87 ? 6.068 10.378 -2.499 1.00 89.00 87 GLU A C 1
ATOM 681 O O . GLU A 1 87 ? 5.844 10.901 -3.587 1.00 89.00 87 GLU A O 1
ATOM 686 N N . PHE A 1 88 ? 5.529 9.202 -2.159 1.00 91.06 88 PHE A N 1
ATOM 687 C CA . PHE A 1 88 ? 4.560 8.482 -2.992 1.00 91.06 88 PHE A CA 1
ATOM 688 C C . PHE A 1 88 ? 3.112 8.876 -2.701 1.00 91.06 88 PHE A C 1
ATOM 690 O O . PHE A 1 88 ? 2.197 8.309 -3.299 1.00 91.06 88 PHE A O 1
ATOM 697 N N . GLU A 1 89 ? 2.886 9.800 -1.771 1.00 91.50 89 GLU A N 1
ATOM 698 C CA . GLU A 1 89 ? 1.567 10.326 -1.452 1.00 91.50 89 GLU A CA 1
ATOM 699 C C . GLU A 1 89 ? 1.325 11.615 -2.248 1.00 91.50 89 GLU A C 1
ATOM 701 O O . GLU A 1 89 ? 2.093 12.572 -2.172 1.00 91.50 89 GLU A O 1
ATOM 706 N N . GLY A 1 90 ? 0.272 11.617 -3.065 1.00 88.00 90 GLY A N 1
ATOM 707 C CA . GLY A 1 90 ? -0.170 12.791 -3.809 1.00 88.00 90 GLY A CA 1
ATOM 708 C C . GLY A 1 90 ? -0.895 13.801 -2.918 1.00 88.00 90 GLY A C 1
ATOM 709 O O . GLY A 1 90 ? -1.199 13.533 -1.757 1.00 88.00 90 GLY A O 1
ATOM 710 N N . GLU A 1 91 ? -1.238 14.958 -3.489 1.00 86.19 91 GLU A N 1
ATOM 711 C CA . GLU A 1 91 ? -1.917 16.056 -2.776 1.00 86.19 91 GLU A CA 1
ATOM 712 C C . GLU A 1 91 ? -3.259 15.631 -2.146 1.00 86.19 91 GLU A C 1
ATOM 714 O O . GLU A 1 91 ? -3.634 16.117 -1.082 1.00 86.19 91 GLU A O 1
ATOM 719 N N . ASP A 1 92 ? -3.936 14.651 -2.748 1.00 85.88 92 ASP A N 1
ATOM 720 C CA . ASP A 1 92 ? -5.215 14.114 -2.272 1.00 85.88 92 ASP A CA 1
ATOM 721 C C . ASP A 1 92 ? -5.071 13.038 -1.169 1.00 85.88 92 ASP A C 1
ATOM 723 O O . ASP A 1 92 ? -6.059 12.404 -0.785 1.00 85.88 92 ASP A O 1
ATOM 727 N N . GLY A 1 93 ? -3.850 12.758 -0.691 1.00 81.12 93 GLY A N 1
ATOM 728 C CA . GLY A 1 93 ? -3.567 11.656 0.246 1.00 81.12 93 GLY A CA 1
ATOM 729 C C . GLY A 1 93 ? -3.652 10.261 -0.393 1.00 81.12 93 GLY A C 1
ATOM 730 O O . GLY A 1 93 ? -3.704 9.233 0.288 1.00 81.12 93 GLY A O 1
ATOM 731 N N . LEU A 1 94 ? -3.724 10.210 -1.726 1.00 88.81 94 LEU A N 1
ATOM 732 C CA . LEU A 1 94 ? -3.778 8.986 -2.522 1.00 88.81 94 LEU A CA 1
ATOM 733 C C . LEU A 1 94 ? -2.387 8.630 -3.070 1.00 88.81 94 LEU A C 1
ATOM 735 O O . LEU A 1 94 ? -1.572 9.523 -3.283 1.00 88.81 94 LEU A O 1
ATOM 739 N N . PRO A 1 95 ? -2.102 7.343 -3.340 1.00 92.12 95 PRO A N 1
ATOM 740 C CA . PRO A 1 95 ? -0.839 6.938 -3.948 1.00 92.12 95 PRO A CA 1
ATOM 741 C C . PRO A 1 95 ? -0.634 7.552 -5.337 1.00 92.12 95 PRO A C 1
ATOM 743 O O . PRO A 1 95 ? -1.450 7.329 -6.234 1.00 92.12 95 PRO A O 1
ATOM 746 N N . ASP A 1 96 ? 0.480 8.252 -5.537 1.00 93.62 96 ASP A N 1
ATOM 747 C CA . ASP A 1 96 ? 0.904 8.720 -6.853 1.00 93.62 96 ASP A CA 1
ATOM 748 C C . ASP A 1 96 ? 1.597 7.586 -7.625 1.00 93.62 96 ASP A C 1
ATOM 750 O O . ASP A 1 96 ? 2.707 7.138 -7.314 1.00 93.62 96 ASP A O 1
ATOM 754 N N . HIS A 1 97 ? 0.913 7.104 -8.661 1.00 91.00 97 HIS A N 1
ATOM 755 C CA . HIS A 1 97 ? 1.403 6.029 -9.512 1.00 91.00 97 HIS A CA 1
ATOM 756 C C . HIS A 1 97 ? 2.618 6.429 -10.358 1.00 91.00 97 HIS A C 1
ATOM 758 O O . HIS A 1 97 ? 3.452 5.561 -10.633 1.00 91.00 97 HIS A O 1
ATOM 764 N N . ASP A 1 98 ? 2.742 7.697 -10.755 1.00 92.12 98 ASP A N 1
ATOM 765 C CA . ASP A 1 98 ? 3.851 8.152 -11.595 1.00 92.12 98 ASP A CA 1
ATOM 766 C C . ASP A 1 98 ? 5.142 8.249 -10.773 1.00 92.12 98 ASP A C 1
ATOM 768 O O . ASP A 1 98 ? 6.184 7.744 -11.205 1.00 92.12 98 ASP A O 1
ATOM 772 N N . ALA A 1 99 ? 5.062 8.771 -9.544 1.00 92.69 99 ALA A N 1
ATOM 773 C CA . ALA A 1 99 ? 6.175 8.768 -8.592 1.00 92.69 99 ALA A CA 1
ATOM 774 C C . ALA A 1 99 ? 6.642 7.341 -8.250 1.00 92.69 99 ALA A C 1
ATOM 776 O O . ALA A 1 99 ? 7.838 7.035 -8.313 1.00 92.69 99 ALA A O 1
ATOM 777 N N . LEU A 1 100 ? 5.700 6.431 -7.964 1.00 93.38 100 LEU A N 1
ATOM 778 C CA . LEU A 1 100 ? 6.005 5.020 -7.696 1.00 93.38 100 LEU A CA 1
ATOM 779 C C . LEU A 1 100 ? 6.694 4.342 -8.885 1.00 93.38 100 LEU A C 1
ATOM 781 O O . LEU A 1 100 ? 7.627 3.553 -8.706 1.00 93.38 100 LEU A O 1
ATOM 785 N N . ARG A 1 101 ? 6.244 4.640 -10.106 1.00 93.44 101 ARG A N 1
ATOM 786 C CA . ARG A 1 101 ? 6.839 4.095 -11.324 1.00 93.44 101 ARG A CA 1
ATOM 787 C C . ARG A 1 101 ? 8.249 4.632 -11.548 1.00 93.44 101 ARG A C 1
ATOM 789 O O . ARG A 1 101 ? 9.146 3.834 -11.806 1.00 93.44 101 ARG A O 1
ATOM 796 N N . ALA A 1 102 ? 8.461 5.937 -11.411 1.00 94.12 102 ALA A N 1
ATOM 797 C CA . ALA A 1 102 ? 9.780 6.548 -11.558 1.00 94.12 102 ALA A CA 1
ATOM 798 C C . ALA A 1 102 ? 10.783 5.979 -10.540 1.00 94.12 102 ALA A C 1
ATOM 800 O O . ALA A 1 102 ? 11.910 5.635 -10.898 1.00 94.12 102 ALA A O 1
ATOM 801 N N . ALA A 1 103 ? 10.355 5.787 -9.288 1.00 93.62 103 ALA A N 1
ATOM 802 C CA . ALA A 1 103 ? 11.172 5.140 -8.266 1.00 93.62 103 ALA A CA 1
ATOM 803 C C . ALA A 1 103 ? 11.489 3.676 -8.613 1.00 93.62 103 ALA A C 1
ATOM 805 O O . ALA A 1 103 ? 12.615 3.219 -8.412 1.00 93.62 103 ALA A O 1
ATOM 806 N N . ALA A 1 104 ? 10.523 2.940 -9.170 1.00 92.94 104 ALA A N 1
ATOM 807 C CA . ALA A 1 104 ? 10.737 1.572 -9.630 1.00 92.94 104 ALA A CA 1
ATOM 808 C C . ALA A 1 104 ? 11.734 1.493 -10.799 1.00 92.94 104 ALA A C 1
ATOM 810 O O . ALA A 1 104 ? 12.569 0.588 -10.820 1.00 92.94 104 ALA A O 1
ATOM 811 N N . GLU A 1 105 ? 11.669 2.430 -11.748 1.00 93.19 105 GLU A N 1
ATOM 812 C CA . GLU A 1 105 ? 12.616 2.543 -12.867 1.00 93.19 105 GLU A CA 1
ATOM 813 C C . GLU A 1 105 ? 14.025 2.870 -12.353 1.00 93.19 105 GLU A C 1
ATOM 815 O O . GLU A 1 105 ? 14.965 2.126 -12.631 1.00 93.19 105 GLU A O 1
ATOM 820 N N . ALA A 1 106 ? 14.163 3.875 -11.484 1.00 93.50 106 ALA A N 1
ATOM 821 C CA . ALA A 1 106 ? 15.443 4.228 -10.868 1.00 93.50 106 ALA A CA 1
ATOM 822 C C . ALA A 1 106 ? 16.052 3.069 -10.056 1.00 93.50 106 ALA A C 1
ATOM 824 O O . ALA A 1 106 ? 17.264 2.836 -10.088 1.00 93.50 106 ALA A O 1
ATOM 825 N N . LEU A 1 107 ? 15.219 2.308 -9.339 1.00 92.69 107 LEU A N 1
ATOM 826 C CA . LEU A 1 107 ? 15.658 1.132 -8.595 1.00 92.69 107 LEU A CA 1
ATOM 827 C C . LEU A 1 107 ? 16.117 0.010 -9.533 1.00 92.69 107 LEU A C 1
ATOM 829 O O . LEU A 1 107 ? 17.126 -0.636 -9.249 1.00 92.69 107 LEU A O 1
ATOM 833 N N . ALA A 1 108 ? 15.395 -0.226 -10.630 1.00 92.12 108 ALA A N 1
ATOM 834 C CA . ALA A 1 108 ? 15.764 -1.210 -11.642 1.00 92.12 108 ALA A CA 1
ATOM 835 C C . ALA A 1 108 ? 17.110 -0.864 -12.300 1.00 92.12 108 ALA A C 1
ATOM 837 O O . ALA A 1 108 ? 17.946 -1.752 -12.463 1.00 92.12 108 ALA A O 1
ATOM 838 N N . ASP A 1 109 ? 17.351 0.414 -12.591 1.00 92.50 109 ASP A N 1
ATOM 839 C CA . ASP A 1 109 ? 18.608 0.893 -13.172 1.00 92.50 109 ASP A CA 1
ATOM 840 C C . ASP A 1 109 ? 19.781 0.764 -12.191 1.00 92.50 109 ASP A C 1
ATOM 842 O O . ASP A 1 109 ? 20.860 0.288 -12.550 1.00 92.50 109 ASP A O 1
ATOM 846 N N . ALA A 1 110 ? 19.569 1.125 -10.921 1.00 93.81 110 ALA A N 1
ATOM 847 C CA . ALA A 1 110 ? 20.583 0.984 -9.877 1.00 93.81 110 ALA A CA 1
ATOM 848 C C . ALA A 1 110 ? 20.879 -0.487 -9.535 1.00 93.81 110 ALA A C 1
ATOM 850 O O . ALA A 1 110 ? 21.992 -0.834 -9.132 1.00 93.81 110 ALA A O 1
ATOM 851 N N . LYS A 1 111 ? 19.872 -1.359 -9.658 1.00 93.06 111 LYS A N 1
ATOM 852 C CA . LYS A 1 111 ? 19.929 -2.779 -9.298 1.00 93.06 111 LYS A CA 1
ATOM 853 C C . LYS A 1 111 ? 19.363 -3.641 -10.438 1.00 93.06 111 LYS A C 1
ATOM 855 O O . LYS A 1 111 ? 18.255 -4.168 -10.304 1.00 93.06 111 LYS A O 1
ATOM 860 N N . PRO A 1 112 ? 20.149 -3.902 -11.502 1.00 89.12 112 PRO A N 1
ATOM 861 C CA . PRO A 1 112 ? 19.667 -4.595 -12.704 1.00 89.12 112 PRO A CA 1
ATOM 862 C C . PRO A 1 112 ? 19.089 -5.994 -12.459 1.00 89.12 112 PRO A C 1
ATOM 864 O O . PRO A 1 112 ? 18.186 -6.428 -13.164 1.00 89.12 112 PRO A O 1
ATOM 867 N N . TRP A 1 113 ? 19.557 -6.705 -11.431 1.00 87.56 113 TRP A N 1
ATOM 868 C CA . TRP A 1 113 ? 19.031 -8.020 -11.033 1.00 87.56 113 TRP A CA 1
ATOM 869 C C . TRP A 1 113 ? 17.589 -8.008 -10.499 1.00 87.56 113 TRP A C 1
ATOM 871 O O . TRP A 1 113 ? 16.975 -9.063 -10.360 1.00 87.56 113 TRP A O 1
ATOM 881 N N . LEU A 1 114 ? 17.057 -6.829 -10.173 1.00 89.69 114 LEU A N 1
ATOM 882 C CA . LEU A 1 114 ? 15.708 -6.640 -9.662 1.00 89.69 114 LEU A CA 1
ATOM 883 C C . LEU A 1 114 ? 14.745 -6.309 -10.803 1.00 89.69 114 LEU A C 1
ATOM 885 O O . LEU A 1 114 ? 13.537 -6.493 -10.663 1.00 89.69 114 LEU A O 1
ATOM 889 N N . ALA A 1 115 ? 15.276 -5.846 -11.935 1.00 90.88 115 ALA A N 1
ATOM 890 C CA . ALA A 1 115 ? 14.507 -5.614 -13.138 1.00 90.88 115 ALA A CA 1
ATOM 891 C C . ALA A 1 115 ? 13.981 -6.946 -13.688 1.00 90.88 115 ALA A C 1
ATOM 893 O O . ALA A 1 115 ? 14.681 -7.962 -13.713 1.00 90.88 115 ALA A O 1
ATOM 894 N N . ARG A 1 116 ? 12.737 -6.952 -14.168 1.00 85.56 116 ARG A N 1
ATOM 895 C CA . ARG A 1 116 ? 12.220 -8.098 -14.916 1.00 85.56 116 ARG A CA 1
ATOM 896 C C . ARG A 1 116 ? 12.907 -8.181 -16.275 1.00 85.56 116 ARG A C 1
ATOM 898 O O . ARG A 1 116 ? 12.858 -7.201 -17.020 1.00 85.56 116 ARG A O 1
ATOM 905 N N . PRO A 1 117 ? 13.453 -9.351 -16.651 1.00 81.50 117 PRO A N 1
ATOM 906 C CA . PRO A 1 117 ? 13.868 -9.588 -18.023 1.00 81.50 117 PRO A CA 1
ATOM 907 C C . PRO A 1 117 ? 12.676 -9.367 -18.957 1.00 81.50 117 PRO A C 1
ATOM 909 O O . PRO A 1 117 ? 11.595 -9.922 -18.741 1.00 81.50 117 PRO A O 1
ATOM 912 N N . ARG A 1 118 ? 12.863 -8.536 -19.981 1.00 79.50 118 ARG A N 1
ATOM 913 C CA . ARG A 1 118 ? 11.885 -8.330 -21.052 1.00 79.50 118 ARG A CA 1
ATOM 914 C C . ARG A 1 118 ? 12.457 -8.894 -22.345 1.00 79.50 118 ARG A C 1
ATOM 916 O O . ARG A 1 118 ? 13.606 -8.620 -22.674 1.00 79.50 118 ARG A O 1
ATOM 923 N N . GLY A 1 119 ? 11.635 -9.640 -23.076 1.00 75.19 119 GLY A N 1
ATOM 924 C CA . GLY A 1 119 ? 12.023 -10.282 -24.332 1.00 75.19 119 GLY A CA 1
ATOM 925 C C . GLY A 1 119 ? 12.404 -11.753 -24.176 1.00 75.19 119 GLY A C 1
ATOM 926 O O . GLY A 1 119 ? 12.243 -12.347 -23.109 1.00 75.19 119 GLY A O 1
ATOM 927 N N . ASP A 1 120 ? 12.863 -12.340 -25.278 1.00 71.56 120 ASP A N 1
ATOM 928 C CA . ASP A 1 120 ? 13.344 -13.717 -25.310 1.00 71.56 120 ASP A CA 1
ATOM 929 C C . ASP A 1 120 ? 14.666 -13.819 -24.538 1.00 71.56 120 ASP A C 1
ATOM 931 O O . ASP A 1 120 ? 15.682 -13.238 -24.915 1.00 71.56 120 ASP A O 1
ATOM 935 N N . VAL A 1 121 ? 14.637 -14.550 -23.426 1.00 71.19 121 VAL A N 1
ATOM 936 C CA . VAL A 1 121 ? 15.804 -14.802 -22.568 1.00 71.19 121 VAL A CA 1
ATOM 937 C C . VAL A 1 121 ? 16.704 -15.916 -23.117 1.00 71.19 121 VAL A C 1
ATOM 939 O O . VAL A 1 121 ? 17.636 -16.353 -22.441 1.00 71.19 121 VAL A O 1
ATOM 942 N N . GLY A 1 122 ? 16.420 -16.418 -24.323 1.00 70.88 122 GLY A N 1
ATOM 943 C CA . GLY A 1 122 ? 17.178 -17.482 -24.969 1.00 70.88 122 GLY A CA 1
ATOM 944 C C . GLY A 1 122 ? 17.002 -18.844 -24.294 1.00 70.88 122 GLY A C 1
ATOM 945 O O . GLY A 1 122 ? 17.753 -19.772 -24.592 1.00 70.88 122 GLY A O 1
ATOM 946 N N . GLN A 1 123 ? 16.016 -18.983 -23.401 1.00 73.56 123 GLN A N 1
ATOM 947 C CA . GLN A 1 123 ? 15.704 -20.220 -22.685 1.00 73.56 123 GLN A CA 1
ATOM 948 C C . GLN A 1 123 ? 14.429 -20.850 -23.252 1.00 73.56 123 GLN A C 1
ATOM 950 O O . GLN A 1 123 ? 13.369 -20.232 -23.243 1.00 73.56 123 GLN A O 1
ATOM 955 N N . GLY A 1 124 ? 14.534 -22.097 -23.716 1.00 74.88 124 GLY A N 1
ATOM 956 C CA . GLY A 1 124 ? 13.444 -22.833 -24.364 1.00 74.88 124 GLY A CA 1
ATOM 957 C C . GLY A 1 124 ? 13.799 -23.271 -25.785 1.00 74.88 124 GLY A C 1
ATOM 958 O O . GLY A 1 124 ? 14.826 -22.883 -26.336 1.00 74.88 124 GLY A O 1
ATOM 959 N N . ARG A 1 125 ? 12.973 -24.137 -26.382 1.00 66.44 125 ARG A N 1
ATOM 960 C CA . ARG A 1 125 ? 13.133 -24.518 -27.791 1.00 66.44 125 ARG A CA 1
ATOM 961 C C . ARG A 1 125 ? 12.680 -23.349 -28.664 1.00 66.44 125 ARG A C 1
ATOM 963 O O . ARG A 1 125 ? 11.484 -23.147 -28.845 1.00 66.44 125 ARG A O 1
ATOM 970 N N . HIS A 1 126 ? 13.642 -22.639 -29.239 1.00 64.94 126 HIS A N 1
ATOM 971 C CA . HIS A 1 126 ? 13.419 -21.614 -30.259 1.00 64.94 126 HIS A CA 1
ATOM 972 C C . HIS A 1 126 ? 13.144 -22.321 -31.584 1.00 64.94 126 HIS A C 1
ATOM 974 O O . HIS A 1 126 ? 14.065 -22.648 -32.333 1.00 64.94 126 HIS A O 1
ATOM 980 N N . SER A 1 127 ? 11.898 -22.702 -31.851 1.00 61.34 127 SER A N 1
ATOM 981 C CA . SER A 1 127 ? 11.569 -23.327 -33.130 1.00 61.34 127 SER A CA 1
ATOM 982 C C . SER A 1 127 ? 11.506 -22.253 -34.218 1.00 61.34 127 SER A C 1
ATOM 984 O O . SER A 1 127 ? 10.455 -21.679 -34.473 1.00 61.34 127 SER A O 1
ATOM 986 N N . THR A 1 128 ? 12.630 -22.004 -34.892 1.00 60.00 128 THR A N 1
ATOM 987 C CA . THR A 1 128 ? 12.645 -21.334 -36.210 1.00 60.00 128 THR A CA 1
ATOM 988 C C . THR A 1 128 ? 12.173 -22.283 -37.327 1.00 60.00 128 THR A C 1
ATOM 990 O O . THR A 1 128 ? 12.064 -21.885 -38.481 1.00 60.00 128 THR A O 1
ATOM 993 N N . GLY A 1 129 ? 11.911 -23.554 -36.998 1.00 59.12 129 GLY A N 1
ATOM 994 C CA . GLY A 1 129 ? 11.327 -24.552 -37.891 1.00 59.12 129 GLY A CA 1
ATOM 995 C C . GLY A 1 129 ? 9.894 -24.878 -37.483 1.00 59.12 129 GLY A C 1
ATOM 996 O O . GLY A 1 129 ? 9.636 -25.134 -36.310 1.00 59.12 129 GLY A O 1
ATOM 997 N N . ASP A 1 130 ? 9.002 -24.894 -38.467 1.00 57.59 130 ASP A N 1
ATOM 998 C CA . ASP A 1 130 ? 7.537 -25.025 -38.385 1.00 57.59 130 ASP A CA 1
ATOM 999 C C . ASP A 1 130 ? 7.022 -26.400 -37.888 1.00 57.59 130 ASP A C 1
ATOM 1001 O O . ASP A 1 130 ? 5.869 -26.767 -38.103 1.00 57.59 130 ASP A O 1
ATOM 1005 N N . ASP A 1 131 ? 7.862 -27.199 -37.225 1.00 62.97 131 ASP A N 1
ATOM 1006 C CA . ASP A 1 131 ? 7.474 -28.524 -36.744 1.00 62.97 131 ASP A CA 1
ATOM 1007 C C . ASP A 1 131 ? 6.963 -28.458 -35.302 1.00 62.97 131 ASP A C 1
ATOM 1009 O O . ASP A 1 131 ? 7.724 -28.362 -34.330 1.00 62.97 131 ASP A O 1
ATOM 1013 N N . ALA A 1 132 ? 5.640 -28.570 -35.168 1.00 66.44 132 ALA A N 1
ATOM 1014 C CA . ALA A 1 132 ? 4.969 -28.824 -33.902 1.00 66.44 132 ALA A CA 1
ATOM 1015 C C . ALA A 1 132 ? 5.570 -30.063 -33.199 1.00 66.44 132 ALA A C 1
ATOM 1017 O O . ALA A 1 132 ? 5.979 -31.026 -33.859 1.00 66.44 132 ALA A O 1
ATOM 1018 N N . PRO A 1 133 ? 5.622 -30.093 -31.855 1.00 67.19 133 PRO A N 1
ATOM 1019 C CA . PRO A 1 133 ? 6.169 -31.234 -31.130 1.00 67.19 133 PRO A CA 1
ATOM 1020 C C . PRO A 1 133 ? 5.338 -32.497 -31.408 1.00 67.19 133 PRO A C 1
ATOM 1022 O O . PRO A 1 133 ? 4.230 -32.651 -30.899 1.00 67.19 133 PRO A O 1
ATOM 1025 N N . SER A 1 134 ? 5.885 -33.419 -32.207 1.00 77.88 134 SER A N 1
ATOM 1026 C CA . SER A 1 134 ? 5.299 -34.739 -32.451 1.00 77.88 134 SER A CA 1
ATOM 1027 C C . SER A 1 134 ? 6.008 -35.809 -31.620 1.00 77.88 134 SER A C 1
ATOM 1029 O O . SER A 1 134 ? 7.237 -35.837 -31.518 1.00 77.88 134 SER A O 1
ATOM 1031 N N . LEU A 1 135 ? 5.233 -36.732 -31.042 1.00 80.50 135 LEU A N 1
ATOM 1032 C CA . LEU A 1 135 ? 5.767 -37.867 -30.271 1.00 80.50 135 LEU A CA 1
ATOM 1033 C C . LEU A 1 135 ? 6.719 -38.733 -31.111 1.00 80.50 135 LEU A C 1
ATOM 1035 O O . LEU A 1 135 ? 7.707 -39.255 -30.602 1.00 80.50 135 LEU A O 1
ATOM 1039 N N . SER A 1 136 ? 6.471 -38.826 -32.419 1.00 84.69 136 SER A N 1
ATOM 1040 C CA . SER A 1 136 ? 7.328 -39.525 -33.380 1.00 84.69 136 SER A CA 1
ATOM 1041 C C . SER A 1 136 ? 8.713 -38.902 -33.561 1.00 84.69 136 SER A C 1
ATOM 1043 O O . SER A 1 136 ? 9.638 -39.624 -33.925 1.00 84.69 136 SER A O 1
ATOM 1045 N N . ALA A 1 137 ? 8.867 -37.593 -33.339 1.00 77.50 137 ALA A N 1
ATOM 1046 C CA . ALA A 1 137 ? 10.167 -36.924 -33.393 1.00 77.50 137 ALA A CA 1
ATOM 1047 C C . ALA A 1 137 ? 10.979 -37.157 -32.110 1.00 77.50 137 ALA A C 1
ATOM 1049 O O . ALA A 1 137 ? 12.199 -37.256 -32.169 1.00 77.50 137 ALA A O 1
ATOM 1050 N N . LEU A 1 138 ? 10.302 -37.296 -30.965 1.00 79.62 138 LEU A N 1
ATOM 1051 C CA . LEU A 1 138 ? 10.941 -37.545 -29.671 1.00 79.62 138 LEU A CA 1
ATOM 1052 C C . LEU A 1 138 ? 11.460 -38.987 -29.534 1.00 79.62 138 LEU A C 1
ATOM 1054 O O . LEU A 1 138 ? 12.447 -39.217 -28.851 1.00 79.62 138 LEU A O 1
ATOM 1058 N N . LEU A 1 139 ? 10.799 -39.949 -30.184 1.00 81.12 139 LEU A N 1
ATOM 1059 C CA . LEU A 1 139 ? 11.135 -41.377 -30.107 1.00 81.12 139 LEU A CA 1
ATOM 1060 C C . LEU A 1 139 ? 12.212 -41.830 -31.115 1.00 81.12 139 LEU A C 1
ATOM 1062 O O . LEU A 1 139 ? 12.559 -43.008 -31.145 1.00 81.12 139 LEU A O 1
ATOM 1066 N N . ARG A 1 140 ? 12.653 -40.932 -32.006 1.00 74.00 140 ARG A N 1
ATOM 1067 C CA . ARG A 1 140 ? 13.584 -41.228 -33.112 1.00 74.00 140 ARG A CA 1
ATOM 1068 C C . ARG A 1 140 ? 14.978 -40.612 -32.914 1.00 74.00 140 ARG A C 1
ATOM 1070 O O . ARG A 1 140 ? 15.825 -40.779 -33.789 1.00 74.00 140 ARG A O 1
ATOM 1077 N N . GLY A 1 141 ? 15.184 -39.886 -31.814 1.00 58.75 141 GLY A N 1
ATOM 1078 C CA . GLY A 1 141 ? 16.508 -39.541 -31.284 1.00 58.75 141 GLY A CA 1
ATOM 1079 C C . GLY A 1 141 ? 16.956 -40.591 -30.281 1.00 58.75 141 GLY A C 1
ATOM 1080 O O . GLY A 1 141 ? 18.183 -40.794 -30.184 1.00 58.75 141 GLY A O 1
#

Organism: NCBI:txid1036181

Sequence (141 aa):
MMDTIENASNDPSDPAENPSENYGIESDDAPETFPRSYVEKLRTEAKEQRVKASRADYLATEVRRLAIREATRGLLADPSVLSWSDEFEGEDGLPDHDALRAAAEALADAKPWLARPRGDVGQGRHSTGDDAPSLSALLRG

Foldseek 3Di:
DDDDDDDDDDDDPDDDDDPDPDDDDDDDPDPPDDDPVVVVVVVVVVVVVVVVVVVVVVVLVVQQLVLLCVLCPQFFPDSVVDDDDPQQQDPVRHGDSVSSNVVSNVCCVVPVVGTDDDDDPVPDPPCPDPDDDDPVVVVVD

Radius of gyration: 32.04 Å; chains: 1; bounding box: 50×90×85 Å